Protein AF-A0A7R9L889-F1 (afdb_monomer_lite)

Radius of gyration: 19.16 Å; chains: 1; bounding box: 43×47×41 Å

pLDDT: mean 83.14, std 13.03, range [51.47, 97.06]

InterPro domains:
  IPR029044 Nucleotide-diphospho-sugar transferases [G3DSA:3.90.550.10] (9-83)

Structure (mmCIF, N/CA/C/O backbone):
data_AF-A0A7R9L889-F1
#
_entry.id   AF-A0A7R9L889-F1
#
loop_
_atom_site.group_PDB
_atom_site.id
_atom_site.type_symbol
_atom_site.label_atom_id
_atom_site.label_alt_id
_atom_site.label_comp_id
_atom_site.label_asym_id
_atom_site.label_entity_id
_atom_site.label_seq_id
_atom_site.pdbx_PDB_ins_code
_atom_site.Cartn_x
_atom_site.Cartn_y
_atom_site.Cartn_z
_atom_site.occupancy
_atom_site.B_iso_or_equiv
_atom_site.auth_seq_id
_atom_site.auth_comp_id
_atom_site.auth_asym_id
_atom_site.auth_atom_id
_atom_site.pdbx_PDB_model_num
ATOM 1 N N . MET A 1 1 ? -22.556 34.965 7.441 1.00 56.59 1 MET A N 1
ATOM 2 C CA . MET A 1 1 ? -22.021 33.590 7.295 1.00 56.59 1 MET A CA 1
ATOM 3 C C . MET A 1 1 ? -22.333 32.804 8.560 1.00 56.59 1 MET A C 1
ATOM 5 O O . MET A 1 1 ? -22.136 33.331 9.645 1.00 56.59 1 MET A O 1
ATOM 9 N N . ASN A 1 2 ? -22.918 31.611 8.433 1.00 79.06 2 ASN A N 1
ATOM 10 C CA . ASN A 1 2 ? -23.510 30.879 9.556 1.00 79.06 2 ASN A CA 1
ATOM 11 C C . ASN A 1 2 ? -22.464 29.956 10.213 1.00 79.06 2 ASN A C 1
ATOM 13 O O . ASN A 1 2 ? -21.951 29.055 9.547 1.00 79.06 2 ASN A O 1
ATOM 17 N N . LYS A 1 3 ? -22.169 30.150 11.508 1.00 75.62 3 LYS A N 1
ATOM 18 C CA . LYS A 1 3 ? -21.137 29.406 12.273 1.00 75.62 3 LYS A CA 1
ATOM 19 C C . LYS A 1 3 ? -21.263 27.883 12.155 1.00 75.62 3 LYS A C 1
ATOM 21 O O . LYS A 1 3 ? -20.264 27.174 12.133 1.00 75.62 3 LYS A O 1
ATOM 26 N N . LYS A 1 4 ? -22.492 27.380 12.011 1.00 78.81 4 LYS A N 1
ATOM 27 C CA . LYS A 1 4 ? -22.778 25.945 11.869 1.00 78.81 4 LYS A CA 1
ATOM 28 C C . LYS A 1 4 ? -22.182 25.336 10.591 1.00 78.81 4 LYS A C 1
ATOM 30 O O . LYS A 1 4 ? -21.760 24.188 10.606 1.00 78.81 4 LYS A O 1
ATOM 35 N N . SER A 1 5 ? -22.129 26.107 9.503 1.00 80.19 5 SER A N 1
ATOM 36 C CA . SER A 1 5 ? -21.573 25.655 8.217 1.00 80.19 5 SER A CA 1
ATOM 37 C C . SER A 1 5 ? -20.044 25.586 8.221 1.00 80.19 5 SER A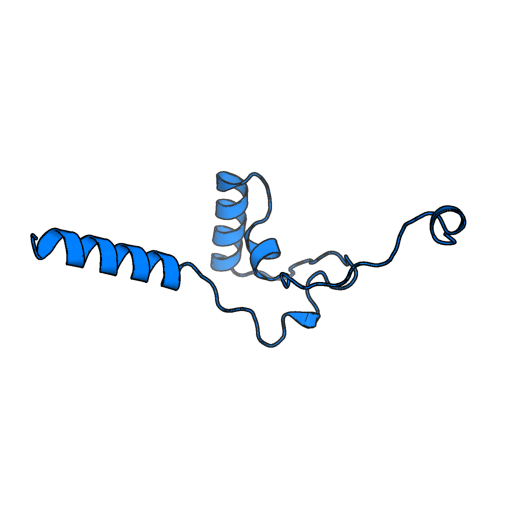 C 1
ATOM 39 O O . SER A 1 5 ? -19.477 24.671 7.632 1.00 80.19 5 SER A O 1
ATOM 41 N N . GLN A 1 6 ? -19.388 26.499 8.945 1.00 83.00 6 GLN A N 1
ATOM 42 C CA . GLN A 1 6 ? -17.941 26.460 9.170 1.00 83.00 6 GLN A CA 1
ATOM 43 C C . GLN A 1 6 ? -17.547 25.231 9.984 1.00 83.00 6 GLN A C 1
ATOM 45 O O . GLN A 1 6 ? -16.698 24.467 9.544 1.00 83.00 6 GLN A O 1
ATOM 50 N N . LEU A 1 7 ? -18.261 24.970 11.083 1.00 87.62 7 LEU A N 1
ATOM 51 C CA . LEU A 1 7 ? -17.983 23.828 11.954 1.00 87.62 7 LEU A CA 1
ATOM 52 C C . LEU A 1 7 ? -18.091 22.478 11.220 1.00 87.62 7 LEU A C 1
ATOM 54 O O . LEU A 1 7 ? -17.296 21.569 11.438 1.00 87.62 7 LEU A O 1
ATOM 58 N N . LEU A 1 8 ? -19.081 22.339 10.332 1.00 84.38 8 LEU A N 1
ATOM 59 C CA . LEU A 1 8 ? -19.271 21.136 9.515 1.00 84.38 8 LEU A CA 1
ATOM 60 C C . LEU A 1 8 ? -18.137 20.928 8.509 1.00 84.38 8 LEU A C 1
ATOM 62 O O . LEU A 1 8 ? -17.744 19.793 8.253 1.00 84.38 8 LEU A O 1
ATOM 66 N N . ARG A 1 9 ? -17.620 22.019 7.944 1.00 82.88 9 ARG A N 1
ATOM 67 C CA . ARG A 1 9 ? -16.534 21.977 6.972 1.00 82.88 9 ARG A CA 1
ATOM 68 C C . ARG A 1 9 ? -15.194 21.686 7.642 1.00 82.88 9 ARG A C 1
ATOM 70 O O . ARG A 1 9 ? -14.482 20.814 7.168 1.00 82.88 9 ARG A O 1
ATOM 77 N N . GLU A 1 10 ? -14.915 22.315 8.779 1.00 85.94 10 GLU A N 1
ATOM 78 C CA . GLU A 1 10 ? -13.731 22.031 9.603 1.00 85.94 10 GLU A CA 1
ATOM 79 C C . GLU A 1 10 ? -13.711 20.570 10.058 1.00 85.94 10 GLU A C 1
ATOM 81 O O . GLU A 1 10 ? -12.706 19.889 9.891 1.00 85.94 10 GLU A O 1
ATOM 86 N N . LYS A 1 11 ? -14.850 20.045 10.525 1.00 85.69 11 LYS A N 1
ATOM 87 C CA . LYS A 1 11 ? -14.969 18.639 10.929 1.00 85.69 11 LYS A CA 1
ATOM 88 C C . LYS A 1 11 ? -14.798 17.665 9.762 1.00 85.69 11 LYS A C 1
ATOM 90 O O . LYS A 1 11 ? -14.293 16.563 9.954 1.00 85.69 11 LYS A O 1
ATOM 95 N N . LYS A 1 12 ? -15.222 18.054 8.554 1.00 81.50 12 LYS A N 1
ATOM 96 C CA . LYS A 1 12 ? -15.020 17.262 7.335 1.00 81.50 12 LYS A CA 1
ATOM 97 C C . LYS A 1 12 ? -13.552 17.272 6.906 1.00 81.50 12 LYS A C 1
ATOM 99 O O . LYS A 1 12 ? -13.009 16.210 6.638 1.00 81.50 12 LYS A O 1
ATOM 104 N N . GLU A 1 13 ? -12.914 18.439 6.901 1.00 78.56 13 GLU A N 1
ATOM 105 C CA . GLU A 1 13 ? -11.488 18.588 6.593 1.00 78.56 13 GLU A CA 1
ATOM 106 C C . GLU A 1 13 ? -10.610 17.864 7.629 1.00 78.56 13 GLU A C 1
ATOM 108 O O . GLU A 1 13 ? -9.601 17.267 7.270 1.00 78.56 13 GLU A O 1
ATOM 113 N N . GLU A 1 14 ? -11.000 17.856 8.906 1.00 77.25 14 GLU A N 1
ATOM 114 C CA . GLU A 1 14 ? -10.340 17.081 9.961 1.00 77.25 14 GLU A CA 1
ATOM 115 C C . GLU A 1 14 ? -10.497 15.571 9.745 1.00 77.25 14 GLU A C 1
ATOM 117 O O . GLU A 1 14 ? -9.517 14.839 9.860 1.00 77.25 14 GLU A O 1
ATOM 122 N N . LEU A 1 15 ? -11.691 15.103 9.360 1.00 70.25 15 LEU A N 1
ATOM 123 C CA . LEU A 1 15 ? -11.913 13.700 8.996 1.00 70.25 15 LEU A CA 1
ATOM 124 C C . LEU A 1 15 ? -11.088 13.291 7.771 1.00 70.25 15 LEU A C 1
ATOM 126 O O . LEU A 1 15 ? -10.518 12.206 7.756 1.00 70.25 15 LEU A O 1
ATOM 130 N N . GLU A 1 16 ? -11.027 14.152 6.754 1.00 70.81 16 GLU A N 1
ATOM 131 C CA . GLU A 1 16 ? -10.242 13.923 5.539 1.00 70.81 16 GLU A CA 1
ATOM 132 C C . GLU A 1 16 ? -8.743 13.889 5.859 1.00 70.81 16 GLU A C 1
ATOM 134 O O . GLU A 1 16 ? -8.050 12.992 5.391 1.00 70.81 16 GLU A O 1
ATOM 139 N N . ARG A 1 17 ? -8.242 14.779 6.727 1.00 66.62 17 ARG A N 1
ATOM 140 C CA . ARG A 1 17 ? -6.847 14.739 7.204 1.00 66.62 17 ARG A CA 1
ATOM 141 C C . ARG A 1 17 ? -6.557 13.518 8.070 1.00 66.62 17 ARG A C 1
ATOM 143 O O . ARG A 1 17 ? -5.489 12.937 7.937 1.00 66.62 17 ARG A O 1
ATOM 150 N N . ALA A 1 18 ? -7.486 13.112 8.932 1.00 66.50 18 ALA A N 1
ATOM 151 C CA . ALA A 1 18 ? -7.357 11.902 9.743 1.00 66.50 18 ALA A CA 1
ATOM 152 C C . ALA A 1 18 ? -7.462 10.614 8.907 1.00 66.50 18 ALA A C 1
ATOM 154 O O . ALA A 1 18 ? -6.966 9.570 9.324 1.00 66.50 18 ALA A O 1
ATOM 155 N N . ALA A 1 19 ? -8.085 10.681 7.727 1.00 66.19 19 ALA A N 1
ATOM 156 C CA . ALA A 1 19 ? -8.104 9.594 6.755 1.00 66.19 19 ALA A CA 1
ATOM 157 C C . ALA A 1 19 ? -6.781 9.463 5.980 1.00 66.19 19 ALA A C 1
ATOM 159 O O . ALA A 1 19 ? -6.538 8.415 5.383 1.00 66.19 19 ALA A O 1
ATOM 160 N N . VAL A 1 20 ? -5.912 10.481 6.006 1.00 66.12 20 VAL A N 1
ATOM 161 C CA . VAL A 1 20 ? -4.563 10.390 5.440 1.00 66.12 20 VAL A CA 1
ATOM 162 C C . VAL A 1 20 ? -3.669 9.665 6.440 1.00 66.12 20 VAL A C 1
ATOM 164 O O . VAL A 1 20 ? -3.221 10.227 7.440 1.00 66.12 20 VAL A O 1
ATOM 167 N N . ILE A 1 21 ? -3.412 8.389 6.166 1.00 66.31 21 ILE A N 1
ATOM 168 C CA . ILE A 1 21 ? -2.447 7.588 6.919 1.00 66.31 21 ILE A CA 1
ATOM 169 C C . ILE A 1 21 ? -1.058 8.213 6.691 1.00 66.31 21 ILE A C 1
ATOM 171 O O . ILE A 1 21 ? -0.655 8.374 5.536 1.00 66.31 21 ILE A O 1
ATOM 175 N N . PRO A 1 22 ? -0.321 8.612 7.747 1.00 61.84 22 PRO A N 1
ATOM 176 C CA . PRO A 1 22 ? 1.005 9.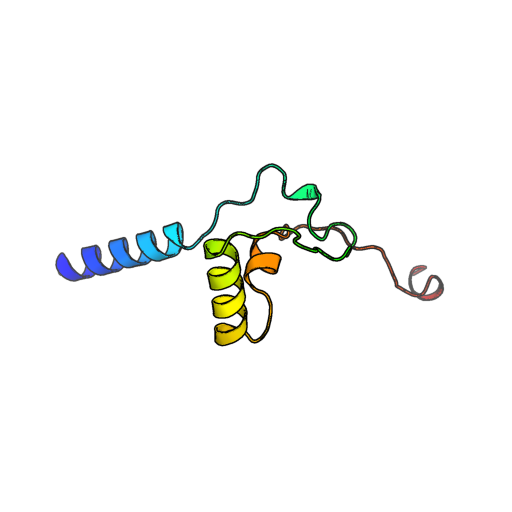187 7.576 1.00 61.84 22 PRO A CA 1
ATOM 177 C C . PRO A 1 22 ? 1.936 8.162 6.927 1.00 61.84 22 PRO A C 1
ATOM 179 O O . PRO A 1 22 ? 1.907 6.980 7.279 1.00 61.84 22 PRO A O 1
ATOM 182 N N . ALA A 1 23 ? 2.774 8.630 6.000 1.00 54.03 23 ALA A N 1
ATOM 183 C CA . ALA A 1 23 ? 3.722 7.775 5.299 1.00 54.03 23 ALA A CA 1
ATOM 184 C C . ALA A 1 23 ? 4.598 7.009 6.315 1.00 54.03 23 ALA A C 1
ATOM 186 O O . ALA A 1 23 ? 5.163 7.633 7.226 1.00 54.03 23 ALA A O 1
ATOM 187 N N . PRO A 1 24 ? 4.721 5.673 6.200 1.00 52.62 24 PRO A N 1
ATOM 188 C CA . PRO A 1 24 ? 5.565 4.901 7.101 1.00 52.62 24 PRO A CA 1
ATOM 189 C C . PRO A 1 24 ? 7.021 5.382 7.014 1.00 52.62 24 PRO A C 1
ATOM 191 O O . PRO A 1 24 ? 7.574 5.509 5.924 1.00 52.62 24 PRO A O 1
ATOM 194 N N . LYS A 1 25 ? 7.673 5.621 8.161 1.00 54.78 25 LYS A N 1
ATOM 195 C CA . LYS A 1 25 ? 9.085 6.063 8.213 1.00 54.78 25 LYS A CA 1
ATOM 196 C C . LYS A 1 25 ? 10.063 5.064 7.574 1.00 54.78 25 LYS A C 1
ATOM 198 O O . LYS A 1 25 ? 11.104 5.484 7.085 1.00 54.78 25 LYS A O 1
ATOM 203 N N . ASP A 1 26 ? 9.676 3.790 7.506 1.00 52.69 26 ASP A N 1
ATOM 204 C CA . ASP A 1 26 ? 10.427 2.696 6.876 1.00 52.69 26 ASP A CA 1
ATOM 205 C C . ASP A 1 26 ? 9.753 2.185 5.581 1.00 52.69 26 ASP A C 1
ATOM 207 O O . ASP A 1 26 ? 9.971 1.049 5.159 1.00 52.69 26 ASP A O 1
ATOM 211 N N . ALA A 1 27 ? 8.920 3.009 4.924 1.00 51.47 27 ALA A N 1
ATOM 212 C CA . ALA A 1 27 ? 8.196 2.656 3.688 1.00 51.47 27 ALA A CA 1
ATOM 213 C C . ALA A 1 27 ? 9.106 2.290 2.501 1.00 51.47 27 ALA A C 1
ATOM 215 O O . ALA A 1 27 ? 8.627 1.787 1.488 1.00 51.47 27 ALA A O 1
ATOM 216 N N . SER A 1 28 ? 10.416 2.517 2.621 1.00 56.81 28 SER A N 1
ATOM 217 C CA . SER A 1 28 ? 11.401 2.347 1.547 1.00 56.81 28 SER A CA 1
ATOM 218 C C . SER A 1 28 ? 11.586 0.890 1.072 1.00 56.81 28 SER A C 1
ATOM 220 O O . SER A 1 28 ? 12.298 0.647 0.105 1.00 56.81 28 SER A O 1
ATOM 222 N N . SER A 1 29 ? 10.963 -0.101 1.726 1.00 69.06 29 SER A N 1
ATOM 223 C CA . SER A 1 29 ? 11.067 -1.518 1.328 1.00 69.06 29 SER A CA 1
ATOM 224 C C . SER A 1 29 ? 9.827 -2.058 0.604 1.00 69.06 29 SER A C 1
ATOM 226 O O . SER A 1 29 ? 9.944 -2.869 -0.319 1.00 69.06 29 SER A O 1
ATOM 228 N N . TYR A 1 30 ? 8.621 -1.629 0.993 1.00 86.81 30 TYR A N 1
ATOM 229 C CA . TYR A 1 30 ? 7.391 -2.216 0.461 1.00 86.81 30 TYR A CA 1
ATOM 230 C C . TYR A 1 30 ? 7.152 -1.768 -0.981 1.00 86.81 30 TYR A C 1
ATOM 232 O O . TYR A 1 30 ? 6.944 -0.590 -1.259 1.00 86.81 30 TYR A O 1
ATOM 240 N N . GLY A 1 31 ? 7.164 -2.722 -1.914 1.00 89.38 31 GLY A N 1
ATOM 241 C CA . GLY A 1 31 ? 6.909 -2.449 -3.330 1.00 89.38 31 GLY A CA 1
ATOM 242 C C . GLY A 1 31 ? 8.076 -1.797 -4.079 1.00 89.38 31 GLY A C 1
ATOM 243 O O . GLY A 1 31 ? 7.927 -1.466 -5.263 1.00 89.38 31 GLY A O 1
ATOM 244 N N . GLU A 1 32 ? 9.226 -1.616 -3.421 1.00 91.06 32 GLU A N 1
ATOM 245 C CA . GLU A 1 32 ? 10.408 -0.999 -4.021 1.00 91.06 32 GLU A CA 1
ATOM 246 C C . GLU A 1 32 ? 10.973 -1.887 -5.134 1.00 91.06 32 GLU A C 1
ATOM 248 O O . GLU A 1 32 ? 10.980 -3.122 -5.044 1.00 91.06 32 GLU A O 1
ATOM 253 N N . MET A 1 33 ? 11.397 -1.261 -6.233 1.00 91.12 33 MET A N 1
ATOM 254 C CA . MET A 1 33 ? 11.776 -1.944 -7.474 1.00 91.12 33 MET A CA 1
ATOM 255 C C . MET A 1 33 ? 10.673 -2.861 -8.033 1.00 91.12 33 MET A C 1
ATOM 257 O O . MET A 1 33 ? 10.954 -3.802 -8.771 1.00 91.12 33 MET A O 1
ATOM 261 N N . GLY A 1 34 ? 9.406 -2.610 -7.685 1.00 90.25 34 GLY A N 1
ATOM 262 C CA . GLY A 1 34 ? 8.267 -3.400 -8.160 1.00 90.25 34 GLY A CA 1
ATOM 263 C C . GLY A 1 34 ? 8.172 -4.803 -7.563 1.00 90.25 34 GLY A C 1
ATOM 264 O O . GLY A 1 34 ? 7.451 -5.640 -8.105 1.00 90.25 34 GLY A O 1
ATOM 265 N N . LYS A 1 35 ? 8.875 -5.080 -6.459 1.00 92.12 35 LYS A N 1
ATOM 266 C CA . LYS A 1 35 ? 8.760 -6.364 -5.761 1.00 92.12 35 LYS A CA 1
ATOM 267 C C . LYS A 1 35 ? 7.353 -6.541 -5.172 1.00 92.12 35 LYS A C 1
ATOM 269 O O . LYS A 1 35 ? 6.774 -5.570 -4.685 1.00 92.12 35 LYS A O 1
ATOM 274 N N . PRO A 1 36 ? 6.795 -7.763 -5.175 1.00 92.19 36 PRO A N 1
ATOM 275 C CA . PRO A 1 36 ? 5.494 -8.009 -4.570 1.00 92.19 36 PRO A CA 1
ATOM 276 C C . PRO A 1 36 ? 5.556 -7.807 -3.052 1.00 92.19 36 PRO A C 1
ATOM 278 O O . PRO A 1 36 ? 6.524 -8.196 -2.399 1.00 92.19 36 PRO A O 1
ATOM 281 N N . VAL A 1 37 ? 4.493 -7.237 -2.487 1.00 91.75 37 VAL A N 1
ATOM 282 C CA . VAL A 1 37 ? 4.301 -7.136 -1.037 1.00 91.75 37 VAL A CA 1
ATOM 283 C C . VAL A 1 37 ? 3.396 -8.281 -0.602 1.00 91.75 37 VAL A C 1
ATOM 285 O O . VAL A 1 37 ? 2.240 -8.350 -1.014 1.00 91.75 37 VAL A O 1
ATOM 288 N N . VAL A 1 38 ? 3.926 -9.187 0.218 1.00 90.88 38 VAL A N 1
ATOM 289 C CA . VAL A 1 38 ? 3.189 -10.341 0.748 1.00 90.88 38 VAL A CA 1
ATOM 290 C C . VAL A 1 38 ? 3.147 -10.233 2.263 1.00 90.88 38 VAL A C 1
ATOM 292 O O . VAL A 1 38 ? 4.185 -10.118 2.911 1.00 90.88 38 VAL A O 1
ATOM 295 N N . LEU A 1 39 ? 1.942 -10.260 2.826 1.00 88.00 39 LEU A N 1
ATOM 296 C CA . LEU A 1 39 ? 1.728 -10.200 4.267 1.00 88.00 39 LEU A CA 1
ATOM 297 C C . LEU A 1 39 ? 1.538 -11.621 4.808 1.00 88.00 39 LEU A C 1
ATOM 299 O O . LEU A 1 39 ? 0.674 -12.356 4.334 1.00 88.00 39 LEU A O 1
ATOM 303 N N . THR A 1 40 ? 2.323 -12.004 5.814 1.00 89.62 40 THR A N 1
ATOM 304 C CA . THR A 1 40 ? 2.181 -13.278 6.538 1.00 89.62 40 THR A CA 1
ATOM 305 C C . THR A 1 40 ? 1.753 -13.013 7.977 1.00 89.62 40 THR A C 1
ATOM 307 O O . THR A 1 40 ? 2.249 -12.066 8.581 1.00 89.62 40 THR A O 1
ATOM 310 N N . ASN A 1 41 ? 0.897 -13.867 8.548 1.00 88.19 41 ASN A N 1
ATOM 311 C CA . ASN A 1 41 ? 0.434 -13.769 9.943 1.00 88.19 41 ASN A CA 1
ATOM 312 C C . ASN A 1 41 ? -0.254 -12.432 10.278 1.00 88.19 41 ASN A C 1
ATOM 314 O O . ASN A 1 41 ? 0.087 -11.759 11.250 1.00 88.19 41 ASN A O 1
ATOM 318 N N . ILE A 1 42 ? -1.227 -12.036 9.457 1.00 90.25 42 ILE A N 1
ATOM 319 C CA . ILE A 1 42 ? -1.999 -10.807 9.672 1.00 90.25 42 ILE A CA 1
ATOM 320 C C . ILE A 1 42 ? -3.051 -10.972 10.771 1.00 90.25 42 ILE A C 1
ATOM 322 O O . ILE A 1 42 ? -3.660 -12.030 10.928 1.00 90.25 42 ILE A O 1
ATOM 326 N N . SER A 1 43 ? -3.281 -9.899 11.527 1.00 95.00 43 SER A N 1
ATOM 327 C CA . SER A 1 43 ? -4.350 -9.847 12.522 1.00 95.00 43 SER A CA 1
ATOM 328 C C . SER A 1 43 ? -5.723 -9.712 11.858 1.00 95.00 43 SER A C 1
ATOM 330 O O . SER A 1 43 ? -5.853 -9.213 10.737 1.00 95.00 43 SER A O 1
ATOM 332 N N . THR A 1 44 ? -6.779 -10.079 12.586 1.00 95.19 44 THR A N 1
ATOM 333 C CA . THR A 1 44 ? -8.171 -9.946 12.123 1.00 95.19 44 THR A CA 1
ATOM 334 C C . THR A 1 44 ? -8.542 -8.502 11.769 1.00 95.19 44 THR A C 1
ATOM 336 O O . THR A 1 44 ? -9.364 -8.264 10.886 1.00 95.19 44 THR A O 1
ATOM 339 N N . GLU A 1 45 ? -7.936 -7.515 12.435 1.00 93.88 45 GLU A N 1
ATOM 340 C CA . GLU A 1 45 ? -8.163 -6.103 12.117 1.00 93.88 45 GLU A CA 1
ATOM 341 C C . GLU A 1 45 ? -7.578 -5.726 10.750 1.00 93.88 45 GLU A C 1
ATOM 343 O O . GLU A 1 45 ? -8.230 -5.029 9.971 1.00 93.88 45 GLU A O 1
ATOM 348 N N . ILE A 1 46 ? -6.372 -6.212 10.441 1.00 92.44 46 ILE A N 1
ATOM 349 C CA . ILE A 1 46 ? -5.721 -5.986 9.147 1.00 92.44 46 ILE A CA 1
ATOM 350 C C . ILE A 1 46 ? -6.508 -6.681 8.034 1.00 92.44 46 ILE A C 1
ATOM 352 O O . ILE A 1 46 ? -6.772 -6.056 7.009 1.00 92.44 46 ILE A O 1
ATOM 356 N N . GLN A 1 47 ? -6.961 -7.920 8.258 1.00 94.69 47 GLN A N 1
ATOM 357 C CA . GLN A 1 47 ? -7.801 -8.635 7.293 1.00 94.69 47 GLN A CA 1
ATOM 358 C C . GLN A 1 47 ? -9.058 -7.831 6.939 1.00 94.69 47 GLN A C 1
ATOM 360 O O . GLN A 1 47 ? -9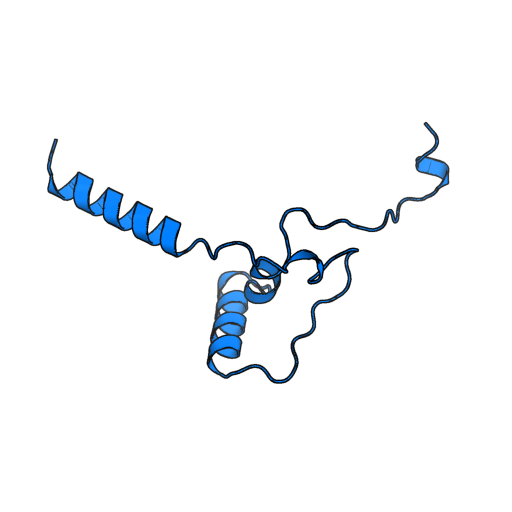.343 -7.625 5.765 1.00 94.69 47 GLN A O 1
ATOM 365 N N . ARG A 1 48 ? -9.747 -7.259 7.936 1.00 95.62 48 ARG A N 1
ATOM 366 C CA . ARG A 1 48 ? -10.928 -6.416 7.690 1.00 95.62 48 ARG A CA 1
ATOM 367 C C . ARG A 1 48 ? -10.610 -5.186 6.829 1.00 95.62 48 ARG A C 1
ATOM 369 O O . ARG A 1 48 ? -11.440 -4.777 6.020 1.00 95.62 48 ARG A O 1
ATOM 376 N N . LYS A 1 49 ? -9.431 -4.573 7.001 1.00 93.94 49 LYS A N 1
ATOM 377 C CA . LYS A 1 49 ? -8.989 -3.437 6.167 1.00 93.94 49 LYS A CA 1
ATOM 378 C C . LYS A 1 49 ? -8.728 -3.874 4.727 1.00 93.94 49 LYS A C 1
ATOM 380 O O . LYS A 1 49 ? -9.123 -3.161 3.807 1.00 93.94 49 LYS A O 1
ATOM 385 N N . ILE A 1 50 ? -8.119 -5.045 4.542 1.00 94.12 50 ILE A N 1
ATOM 386 C CA . ILE A 1 50 ? -7.905 -5.651 3.223 1.00 94.12 50 ILE A CA 1
ATOM 387 C C . ILE A 1 50 ? -9.254 -5.906 2.540 1.00 94.12 50 ILE A C 1
ATOM 389 O O . ILE A 1 50 ? -9.459 -5.424 1.428 1.00 94.12 50 ILE A O 1
ATOM 393 N N . ASP A 1 51 ? -10.185 -6.584 3.216 1.00 96.12 51 ASP A N 1
ATOM 394 C CA . ASP A 1 51 ? -11.502 -6.937 2.667 1.00 96.12 51 ASP A CA 1
ATOM 395 C C . ASP A 1 51 ? -12.291 -5.691 2.244 1.00 96.12 51 ASP A C 1
ATOM 397 O O . ASP A 1 51 ? -12.801 -5.618 1.127 1.00 96.12 51 ASP A O 1
ATOM 401 N N . LYS A 1 52 ? -12.312 -4.658 3.098 1.00 95.44 52 LYS A N 1
ATOM 402 C CA . LYS A 1 52 ? -12.957 -3.377 2.783 1.00 95.44 52 LYS A CA 1
ATOM 403 C C . LYS A 1 52 ? -12.332 -2.697 1.561 1.00 95.44 52 LYS A C 1
ATOM 405 O O . LYS A 1 52 ? -13.049 -2.121 0.742 1.00 95.44 52 LYS A O 1
ATOM 410 N N . GLY A 1 53 ? -11.003 -2.738 1.450 1.00 93.94 53 GLY A N 1
ATOM 411 C CA . GLY A 1 53 ? -10.272 -2.187 0.309 1.00 93.94 53 GLY A CA 1
ATOM 412 C C . GLY A 1 53 ? -10.665 -2.865 -1.004 1.00 93.94 53 GLY A C 1
ATOM 413 O O . GLY A 1 53 ? -10.921 -2.174 -1.992 1.00 93.94 53 GLY A O 1
ATOM 414 N N . TRP A 1 54 ? -10.793 -4.195 -0.980 1.00 95.19 54 TRP A N 1
ATOM 415 C CA . TRP A 1 54 ? -11.273 -4.984 -2.115 1.00 95.19 54 TRP A CA 1
ATOM 416 C C . TRP A 1 54 ? -12.720 -4.666 -2.484 1.00 95.19 54 TRP A C 1
ATOM 418 O O . TRP A 1 54 ? -12.995 -4.438 -3.658 1.00 95.19 54 TRP A O 1
ATOM 428 N N . GLU A 1 55 ? -13.628 -4.602 -1.510 1.00 97.06 55 GLU A N 1
ATOM 429 C CA . GLU A 1 55 ? -15.041 -4.278 -1.751 1.00 97.06 55 GLU A CA 1
ATOM 430 C C . GLU A 1 55 ? -15.209 -2.884 -2.375 1.00 97.06 55 GLU A C 1
ATOM 432 O O . GLU A 1 55 ? -16.015 -2.698 -3.283 1.00 97.06 55 GLU A O 1
ATOM 437 N N . SER A 1 56 ? -14.421 -1.908 -1.914 1.00 95.88 56 SER A N 1
ATOM 438 C CA . SER A 1 56 ? -14.576 -0.506 -2.320 1.00 95.88 56 SER A CA 1
ATOM 439 C C . SER A 1 56 ? -13.877 -0.173 -3.642 1.00 95.88 56 SER A C 1
ATOM 441 O O . SER A 1 56 ? -14.352 0.694 -4.371 1.00 95.88 56 SER A O 1
ATOM 443 N N . ASN A 1 57 ? -12.750 -0.827 -3.952 1.00 94.00 57 ASN A N 1
ATOM 444 C CA . ASN A 1 57 ? -11.893 -0.431 -5.077 1.00 94.00 57 ASN A CA 1
ATOM 445 C C . ASN A 1 57 ? -11.565 -1.563 -6.062 1.00 94.00 57 ASN A C 1
ATOM 447 O O . ASN A 1 57 ? -10.912 -1.308 -7.070 1.00 94.00 57 ASN A O 1
ATOM 451 N N . ALA A 1 58 ? -11.974 -2.804 -5.779 1.00 96.25 58 ALA A N 1
ATOM 452 C CA . ALA A 1 58 ? -11.607 -4.002 -6.541 1.00 96.25 58 ALA A CA 1
ATOM 453 C C . ALA A 1 58 ? -10.086 -4.272 -6.630 1.00 96.25 58 ALA A C 1
ATOM 455 O O . ALA A 1 58 ? -9.627 -5.003 -7.508 1.00 96.25 58 ALA A O 1
ATOM 456 N N . PHE A 1 59 ? -9.301 -3.717 -5.701 1.00 94.75 59 PHE A N 1
ATOM 457 C CA . PHE A 1 59 ? -7.885 -4.026 -5.497 1.00 94.75 59 PHE A CA 1
ATOM 458 C C . PHE A 1 59 ? -7.507 -3.914 -4.014 1.00 94.75 59 PHE A C 1
ATOM 460 O O . PHE A 1 59 ? -8.257 -3.379 -3.196 1.00 94.75 59 PHE A O 1
ATOM 467 N N . ASN A 1 60 ? -6.315 -4.399 -3.654 1.00 93.50 60 ASN A N 1
ATOM 468 C CA . ASN A 1 60 ? -5.824 -4.344 -2.279 1.00 93.50 60 ASN A CA 1
ATOM 469 C C . ASN A 1 60 ? -5.323 -2.937 -1.910 1.00 93.50 60 ASN A C 1
ATOM 471 O O . ASN A 1 60 ? -4.127 -2.644 -1.977 1.00 93.50 60 ASN A O 1
ATOM 475 N N . GLN A 1 61 ? -6.254 -2.072 -1.507 1.00 93.19 61 GLN A N 1
ATOM 476 C CA . GLN A 1 61 ? -5.939 -0.715 -1.062 1.00 93.19 61 GLN A CA 1
ATOM 477 C C . GLN A 1 61 ? -4.986 -0.711 0.139 1.00 93.19 61 GLN A C 1
ATOM 479 O O . GLN A 1 61 ? -4.051 0.077 0.163 1.00 93.19 61 GLN A O 1
ATOM 484 N N . TYR A 1 62 ? -5.156 -1.635 1.088 1.00 93.88 62 TYR A N 1
ATOM 485 C CA . TYR A 1 62 ? -4.297 -1.698 2.271 1.00 93.88 62 TYR A CA 1
ATOM 486 C C . TYR A 1 62 ? -2.816 -1.882 1.906 1.00 93.88 62 TYR A C 1
ATOM 488 O O 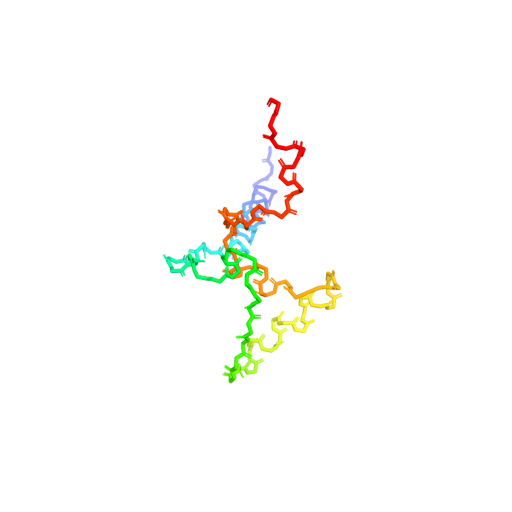. TYR A 1 62 ? -1.956 -1.225 2.479 1.00 93.88 62 TYR A O 1
ATOM 496 N N . ILE A 1 63 ? -2.508 -2.733 0.919 1.00 93.12 63 ILE A N 1
ATOM 497 C CA . ILE A 1 63 ? -1.137 -2.859 0.403 1.00 93.12 63 ILE A CA 1
ATOM 498 C C . ILE A 1 63 ? -0.698 -1.578 -0.314 1.00 93.12 63 ILE A C 1
ATOM 500 O O . ILE A 1 63 ? 0.442 -1.157 -0.136 1.00 93.12 63 ILE A O 1
ATOM 504 N N . SER A 1 64 ? -1.578 -0.952 -1.100 1.00 92.50 64 SER A N 1
ATOM 505 C CA . SER A 1 64 ? -1.269 0.315 -1.776 1.00 92.50 64 SER A CA 1
ATOM 506 C C . SER A 1 64 ? -0.882 1.415 -0.786 1.00 92.50 64 SER A C 1
ATOM 508 O O . SER A 1 64 ? 0.061 2.149 -1.052 1.00 92.50 64 SER A O 1
ATOM 510 N N . ASP A 1 65 ? -1.564 1.493 0.357 1.00 91.56 65 ASP A N 1
ATOM 511 C CA . ASP A 1 65 ? -1.308 2.493 1.399 1.00 91.56 65 ASP A CA 1
ATOM 512 C C . ASP A 1 65 ? 0.036 2.261 2.124 1.00 91.56 65 ASP A C 1
ATOM 514 O O . ASP A 1 65 ? 0.605 3.188 2.699 1.00 91.56 65 ASP A O 1
ATOM 518 N N . LEU A 1 66 ? 0.561 1.029 2.106 1.00 90.25 66 LEU A N 1
ATOM 519 C CA . LEU A 1 66 ? 1.883 0.699 2.657 1.00 90.25 66 LEU A CA 1
ATOM 520 C C . LEU A 1 66 ? 3.031 1.035 1.698 1.00 90.25 66 LEU A C 1
ATOM 522 O O . LEU A 1 66 ? 4.163 1.234 2.143 1.00 90.25 66 LEU A O 1
ATOM 526 N N . ILE A 1 67 ? 2.760 1.042 0.394 1.00 89.44 67 ILE A N 1
ATOM 527 C CA . ILE A 1 67 ? 3.755 1.287 -0.646 1.00 89.44 67 ILE A CA 1
ATOM 528 C C . ILE A 1 67 ? 4.007 2.794 -0.765 1.00 89.44 67 ILE A C 1
ATOM 530 O O . ILE A 1 67 ? 3.077 3.596 -0.822 1.00 89.44 67 ILE A O 1
ATOM 534 N N . SER A 1 68 ? 5.280 3.188 -0.848 1.00 88.69 68 SER A N 1
ATOM 535 C CA . SER A 1 68 ? 5.640 4.593 -1.060 1.00 88.69 68 SER A CA 1
ATOM 536 C C . SER A 1 68 ? 5.108 5.122 -2.397 1.00 88.69 68 SER A C 1
ATOM 538 O O . SER A 1 68 ? 5.221 4.463 -3.435 1.00 88.69 68 SER A O 1
ATOM 540 N N . ILE A 1 69 ? 4.608 6.360 -2.384 1.00 89.19 69 ILE A N 1
ATOM 541 C CA . ILE A 1 69 ? 4.183 7.086 -3.591 1.00 89.19 69 ILE A CA 1
ATOM 542 C C . ILE A 1 69 ? 5.375 7.313 -4.540 1.00 89.19 69 ILE A C 1
ATOM 544 O O . ILE A 1 69 ? 5.205 7.309 -5.756 1.00 89.19 69 ILE A O 1
ATOM 548 N N . GLU A 1 70 ? 6.591 7.445 -4.000 1.00 89.38 70 GLU A N 1
ATOM 549 C CA . GLU A 1 70 ? 7.825 7.729 -4.751 1.00 89.38 70 GLU A CA 1
ATOM 550 C C . GLU A 1 70 ? 8.690 6.478 -5.008 1.00 89.38 70 GLU A C 1
ATOM 552 O O . GLU A 1 70 ? 9.901 6.586 -5.215 1.00 89.38 70 GLU A O 1
ATOM 557 N N . ARG A 1 71 ? 8.102 5.271 -4.970 1.00 89.69 71 ARG A N 1
ATOM 558 C CA . ARG A 1 71 ? 8.855 4.019 -5.171 1.00 89.69 71 ARG A CA 1
ATOM 559 C C . ARG A 1 71 ? 9.559 3.989 -6.529 1.00 89.69 71 ARG A C 1
ATOM 561 O O . ARG A 1 71 ? 8.988 4.390 -7.549 1.00 89.69 71 ARG A O 1
ATOM 568 N N . LYS A 1 72 ? 10.765 3.427 -6.578 1.00 89.12 72 LYS A N 1
ATOM 569 C CA . LYS A 1 72 ? 11.470 3.240 -7.854 1.00 89.12 72 LYS A CA 1
ATOM 570 C C . LYS A 1 72 ? 11.031 1.950 -8.529 1.00 89.12 72 LYS A C 1
ATOM 572 O O . LYS A 1 72 ? 10.601 0.988 -7.890 1.00 89.12 72 LYS A O 1
ATOM 577 N N . LEU A 1 73 ? 11.151 1.932 -9.851 1.00 92.50 73 LEU A N 1
ATOM 578 C CA . LEU A 1 73 ? 10.879 0.771 -10.689 1.00 92.50 73 LEU A CA 1
ATOM 579 C C . LEU A 1 73 ? 12.117 0.427 -11.522 1.00 92.50 73 LEU A C 1
ATOM 581 O O . LEU A 1 73 ? 12.840 1.338 -11.929 1.00 92.50 73 LEU A O 1
ATOM 585 N N . PRO A 1 74 ? 12.369 -0.868 -11.789 1.00 92.25 74 PRO A N 1
ATOM 586 C CA . PRO A 1 74 ? 13.370 -1.266 -12.760 1.00 92.25 74 PRO A CA 1
ATOM 587 C C . PRO A 1 74 ? 12.953 -0.781 -14.146 1.00 92.25 74 PRO A C 1
ATOM 589 O O . PRO A 1 74 ? 11.776 -0.834 -14.511 1.00 92.25 74 PRO A O 1
ATOM 592 N N . ASP A 1 75 ? 13.932 -0.338 -14.925 1.00 91.75 75 ASP A N 1
ATOM 593 C CA . ASP A 1 75 ? 13.704 -0.057 -16.332 1.00 91.75 75 ASP A CA 1
ATOM 594 C C . ASP A 1 75 ? 13.563 -1.380 -17.093 1.00 91.75 75 ASP A C 1
ATOM 596 O O . ASP A 1 75 ? 14.500 -2.171 -17.167 1.00 91.75 75 ASP A O 1
ATOM 600 N N . VAL A 1 76 ? 12.365 -1.632 -17.614 1.00 91.12 76 VAL A N 1
ATOM 601 C CA . VAL A 1 76 ? 12.032 -2.832 -18.399 1.00 91.12 76 VAL A CA 1
ATOM 602 C C . VAL A 1 76 ? 11.935 -2.532 -19.896 1.00 91.12 76 VAL A C 1
ATOM 604 O O . VAL A 1 76 ? 11.466 -3.371 -20.666 1.00 91.12 76 VAL A O 1
ATOM 607 N N . ARG A 1 77 ? 12.314 -1.321 -20.324 1.00 89.94 77 ARG A N 1
ATOM 608 C CA . ARG A 1 77 ? 12.265 -0.923 -21.733 1.00 89.94 77 ARG A CA 1
ATOM 609 C C . ARG A 1 77 ? 13.323 -1.676 -22.536 1.00 89.94 77 ARG A C 1
ATOM 611 O O . ARG A 1 77 ? 14.385 -2.027 -22.032 1.00 89.94 77 ARG A O 1
ATOM 618 N N . ASP A 1 78 ? 13.017 -1.896 -23.811 1.00 90.12 78 ASP A N 1
ATOM 619 C CA . ASP A 1 78 ? 13.975 -2.441 -24.771 1.00 90.12 78 ASP A CA 1
ATOM 620 C C . ASP A 1 78 ? 15.203 -1.513 -24.862 1.00 90.12 78 ASP A C 1
ATOM 622 O O . ASP A 1 78 ? 15.025 -0.331 -25.189 1.00 90.12 78 ASP A O 1
ATOM 626 N N . PRO A 1 79 ? 16.429 -2.024 -24.627 1.00 84.88 79 PRO A N 1
ATOM 627 C CA . PRO A 1 79 ? 17.660 -1.244 -24.709 1.00 84.88 79 PRO A CA 1
ATOM 628 C C . PRO A 1 79 ? 17.822 -0.461 -26.018 1.00 84.88 79 PRO A C 1
ATOM 630 O O . PRO A 1 79 ? 18.376 0.641 -26.012 1.00 84.88 79 PRO A O 1
ATO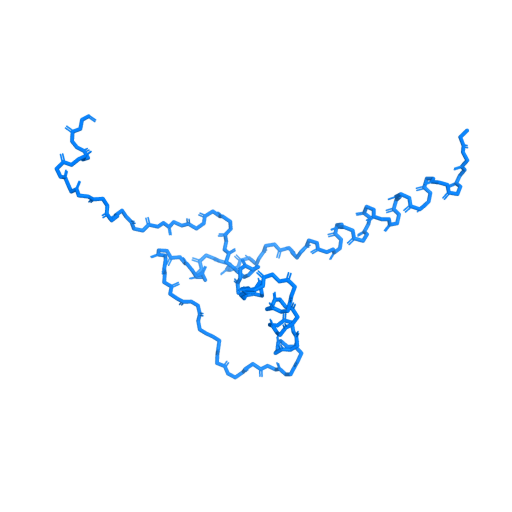M 633 N N . GLN A 1 80 ? 17.314 -0.989 -27.139 1.00 81.38 80 GLN A N 1
ATOM 634 C CA . GLN A 1 80 ? 17.412 -0.334 -28.448 1.00 81.38 80 GLN A CA 1
ATOM 635 C C . GLN A 1 80 ? 16.573 0.949 -28.536 1.00 81.38 80 GLN A C 1
ATOM 637 O O . GLN A 1 80 ? 16.864 1.817 -29.353 1.00 81.38 80 GLN A O 1
ATOM 642 N N . LYS A 1 81 ? 15.549 1.108 -27.686 1.00 71.94 81 LYS A N 1
ATOM 643 C CA . LYS A 1 81 ? 14.672 2.293 -27.657 1.00 71.94 81 LYS A CA 1
ATOM 644 C C . LYS A 1 81 ? 15.114 3.369 -26.661 1.00 71.94 81 LYS A C 1
ATOM 646 O O . LYS A 1 81 ?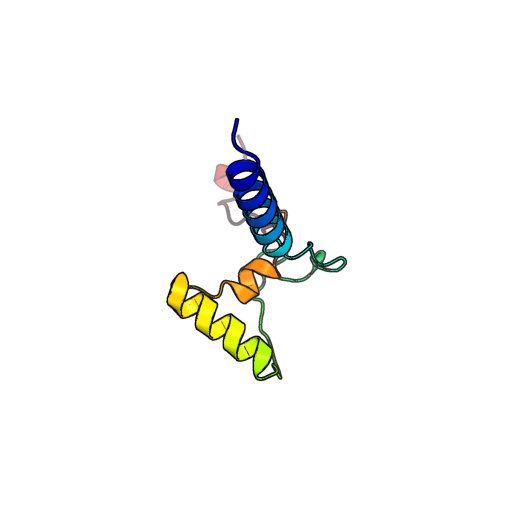 14.469 4.408 -26.572 1.00 71.94 81 LYS A O 1
ATOM 651 N N . THR A 1 82 ? 16.191 3.130 -25.920 1.00 63.12 82 THR A N 1
ATOM 652 C CA . THR A 1 82 ? 16.713 4.028 -24.872 1.00 63.12 82 THR A CA 1
ATOM 653 C C . THR A 1 82 ? 17.934 4.853 -25.300 1.00 63.12 82 THR A C 1
ATOM 655 O O . THR A 1 82 ? 18.436 5.625 -24.492 1.00 63.12 82 THR A O 1
ATOM 658 N N . MET A 1 83 ? 18.407 4.714 -26.546 1.00 63.91 83 MET A N 1
ATOM 659 C CA . MET A 1 83 ? 19.632 5.350 -27.073 1.00 63.91 83 MET A CA 1
ATOM 660 C C . MET A 1 83 ? 19.358 6.526 -28.035 1.00 63.91 83 MET A C 1
ATOM 662 O O . MET A 1 83 ? 20.028 6.643 -29.060 1.00 63.91 83 MET A O 1
ATOM 666 N N . PHE A 1 84 ? 18.382 7.385 -27.723 1.00 59.09 84 PHE A N 1
ATOM 667 C CA . PHE A 1 84 ? 18.127 8.631 -28.463 1.00 59.09 84 PHE A CA 1
ATOM 668 C C . PHE A 1 84 ? 18.362 9.854 -27.583 1.00 59.09 84 PHE A C 1
ATOM 670 O O . PHE A 1 84 ? 17.871 9.836 -26.430 1.00 59.09 84 PHE A O 1
#

Organism: NCBI:txid1979941

Secondary structure (DSSP, 8-state):
--HHHHHHHHHHHHHHHHHSPPPPTTTTSTTGGG------S--HHHHHHHHHHHHHHSS-HHHHHHS-TT------S-GGGS--

Sequence (84 aa):
MNKKSQLLREKKEELERAAVIPAPKDASSYGEMGKPVVLTNISTEIQRKIDKGWESNAFNQYISDLISIERKLPDVRDPQKTMF

Foldseek 3Di:
DDPVVVVVVVVVVVVVVVVLDPADPPLQPQCAQNDHDDDDPDDPVLVVQQVVCCVVPVHRVSSVSSHDPPHDHDDPDDPVVVPD